Protein AF-A0A7G9T438-F1 (afdb_monomer_lite)

Structure (mmCIF, N/CA/C/O backbone):
data_AF-A0A7G9T438-F1
#
_entry.id   AF-A0A7G9T438-F1
#
loop_
_atom_site.group_PDB
_atom_site.id
_atom_site.type_symbol
_atom_site.label_atom_id
_atom_site.label_alt_id
_atom_site.label_comp_id
_atom_site.label_asym_id
_atom_site.label_entity_id
_atom_site.label_seq_id
_atom_site.pdbx_PDB_ins_code
_atom_site.Cartn_x
_atom_site.Cartn_y
_atom_site.Cartn_z
_atom_site.occupancy
_atom_site.B_iso_or_equiv
_atom_site.auth_seq_id
_atom_site.auth_comp_id
_atom_site.auth_asym_id
_atom_site.auth_atom_id
_atom_site.pdbx_PDB_model_num
ATOM 1 N N . MET A 1 1 ? 12.358 -7.621 16.527 1.00 40.28 1 MET A N 1
ATOM 2 C CA . MET A 1 1 ? 12.988 -6.877 15.418 1.00 40.28 1 MET A CA 1
ATOM 3 C C . MET A 1 1 ? 11.868 -6.357 14.544 1.00 40.28 1 MET A C 1
ATOM 5 O O . MET A 1 1 ? 11.102 -7.167 14.040 1.00 40.28 1 MET A O 1
ATOM 9 N N . THR A 1 2 ? 11.710 -5.042 14.438 1.00 50.12 2 THR A N 1
ATOM 10 C CA . THR A 1 2 ? 10.794 -4.434 13.468 1.00 50.12 2 THR A CA 1
ATOM 11 C C . THR A 1 2 ? 11.455 -4.596 12.104 1.00 50.12 2 THR A C 1
ATOM 13 O O . THR A 1 2 ? 12.542 -4.066 11.897 1.00 50.12 2 THR A O 1
ATOM 16 N N . LYS A 1 3 ? 10.887 -5.425 11.225 1.00 63.62 3 LYS A N 1
ATOM 17 C CA . LYS A 1 3 ? 11.360 -5.516 9.841 1.00 63.62 3 LYS A CA 1
ATOM 18 C C . LYS A 1 3 ? 10.947 -4.211 9.161 1.00 63.62 3 LYS A C 1
ATOM 20 O O . LYS A 1 3 ? 9.772 -3.858 9.234 1.00 63.62 3 LYS A O 1
ATOM 25 N N . GLU A 1 4 ? 11.903 -3.481 8.597 1.00 78.88 4 GLU A N 1
ATOM 26 C CA . GLU A 1 4 ? 11.588 -2.309 7.778 1.00 78.88 4 GLU A CA 1
ATOM 27 C C . GLU A 1 4 ? 10.756 -2.750 6.570 1.00 78.88 4 GLU A C 1
ATOM 29 O O . GLU A 1 4 ? 10.924 -3.867 6.066 1.00 78.88 4 GLU A O 1
ATOM 34 N N . LEU A 1 5 ? 9.813 -1.900 6.163 1.00 87.25 5 LEU A N 1
ATOM 35 C CA . LEU A 1 5 ? 8.986 -2.157 4.991 1.00 87.25 5 LEU A CA 1
ATOM 36 C C . LEU A 1 5 ? 9.872 -2.213 3.750 1.00 87.25 5 LEU A C 1
ATOM 38 O O . LEU A 1 5 ? 10.802 -1.420 3.606 1.00 87.25 5 LEU A O 1
ATOM 42 N N . GLU A 1 6 ? 9.565 -3.137 2.845 1.00 93.38 6 GLU A N 1
ATOM 43 C CA . GLU A 1 6 ? 10.168 -3.092 1.520 1.00 93.38 6 GLU A CA 1
ATOM 44 C C . GLU A 1 6 ? 9.689 -1.820 0.816 1.00 93.38 6 GLU A C 1
ATOM 46 O O . GLU A 1 6 ? 8.505 -1.483 0.872 1.00 93.38 6 GLU A O 1
ATOM 51 N N . GLN A 1 7 ? 10.615 -1.087 0.200 1.00 93.69 7 GLN A N 1
ATOM 52 C CA . GLN A 1 7 ? 10.320 0.194 -0.424 1.00 93.69 7 GLN A CA 1
ATOM 53 C C . GLN A 1 7 ? 11.107 0.382 -1.717 1.00 93.69 7 GLN A C 1
ATOM 55 O O . GLN A 1 7 ? 12.231 -0.102 -1.859 1.00 93.69 7 GLN A O 1
ATOM 60 N N . ILE A 1 8 ? 10.524 1.143 -2.636 1.00 92.44 8 ILE A N 1
ATOM 61 C CA . ILE A 1 8 ? 11.171 1.625 -3.854 1.00 92.44 8 ILE A CA 1
ATOM 62 C C . ILE A 1 8 ? 11.058 3.143 -3.843 1.00 92.44 8 ILE A C 1
ATOM 64 O O . ILE A 1 8 ? 9.968 3.674 -3.638 1.00 92.44 8 ILE A O 1
ATOM 68 N N . SER A 1 9 ? 12.173 3.828 -4.085 1.00 92.69 9 SER A N 1
ATOM 69 C CA . SER A 1 9 ? 12.210 5.285 -4.200 1.00 92.69 9 SER A CA 1
ATOM 70 C C . SER A 1 9 ? 12.792 5.694 -5.547 1.00 92.69 9 SER A C 1
ATOM 72 O O . SER A 1 9 ? 13.702 5.045 -6.070 1.00 92.69 9 SER A O 1
ATOM 74 N N . SER A 1 10 ? 12.276 6.777 -6.118 1.00 90.94 10 SER A N 1
ATOM 75 C CA . SER A 1 10 ? 12.811 7.365 -7.346 1.00 90.94 10 SER A CA 1
ATOM 76 C C . SER A 1 10 ? 12.471 8.851 -7.445 1.00 90.94 10 SER A C 1
ATOM 78 O O . SER A 1 10 ? 11.630 9.360 -6.706 1.00 90.94 10 SER A O 1
ATOM 80 N N . ASP A 1 11 ? 13.112 9.542 -8.386 1.00 87.81 11 ASP A N 1
ATOM 81 C CA . ASP A 1 11 ? 12.859 10.959 -8.648 1.00 87.81 11 ASP A CA 1
ATOM 82 C C . ASP A 1 11 ? 11.467 11.191 -9.251 1.00 87.81 11 ASP A C 1
ATOM 84 O O . ASP A 1 11 ? 10.877 12.258 -9.059 1.00 87.81 11 ASP A O 1
ATOM 88 N N . THR A 1 12 ? 10.924 10.195 -9.964 1.00 87.44 12 THR A N 1
ATOM 89 C CA . THR A 1 12 ? 9.584 10.259 -10.548 1.00 87.44 12 THR A CA 1
ATOM 90 C C . THR A 1 12 ? 8.735 9.046 -10.182 1.00 87.44 12 THR A C 1
ATOM 92 O O . THR A 1 12 ? 9.218 7.921 -10.055 1.00 87.44 12 THR A O 1
ATOM 95 N N . PHE A 1 13 ? 7.423 9.266 -10.076 1.00 83.50 13 PHE A N 1
ATOM 96 C CA . PHE A 1 13 ? 6.462 8.184 -9.865 1.00 83.50 13 PHE A CA 1
ATOM 97 C C . PHE A 1 13 ? 6.490 7.158 -11.007 1.00 83.50 13 PHE A C 1
ATOM 99 O O . PHE A 1 13 ? 6.428 5.959 -10.759 1.00 83.50 13 PHE A O 1
ATOM 106 N N . VAL A 1 14 ? 6.660 7.613 -12.253 1.00 87.38 14 VAL A N 1
ATOM 107 C CA . VAL A 1 14 ? 6.737 6.738 -13.434 1.00 87.38 14 VAL A CA 1
ATOM 108 C C . VAL A 1 14 ? 7.908 5.761 -13.327 1.00 87.38 14 VAL A C 1
ATOM 110 O O . VAL A 1 14 ? 7.741 4.575 -13.608 1.00 87.38 14 VAL A O 1
ATOM 113 N N . ASP A 1 15 ? 9.068 6.222 -12.864 1.00 92.19 15 ASP A N 1
ATOM 114 C CA . ASP A 1 15 ? 10.232 5.354 -12.682 1.00 92.19 15 ASP A CA 1
ATOM 115 C C . ASP A 1 15 ? 10.000 4.302 -11.594 1.00 92.19 15 ASP A C 1
ATOM 117 O O . ASP A 1 15 ? 10.448 3.164 -11.735 1.00 92.19 15 ASP A O 1
ATOM 121 N N . MET A 1 16 ? 9.252 4.632 -10.537 1.00 91.50 16 MET A N 1
ATOM 122 C CA . MET A 1 16 ? 8.856 3.645 -9.526 1.00 91.50 16 MET A CA 1
ATOM 123 C C . MET A 1 16 ? 7.886 2.600 -10.086 1.00 91.50 16 MET A C 1
ATOM 125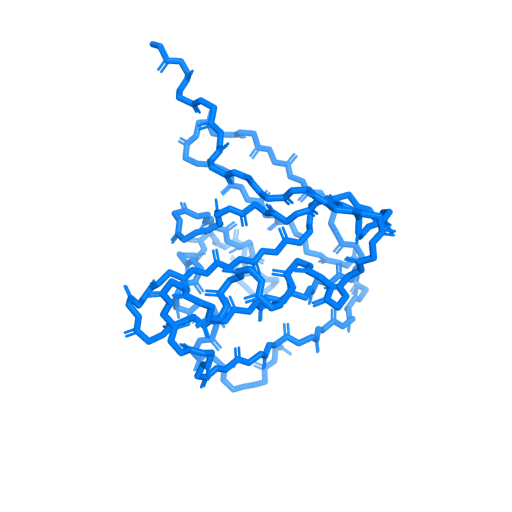 O O . MET A 1 16 ? 8.065 1.407 -9.842 1.00 91.50 16 MET A O 1
ATOM 129 N N . ILE A 1 17 ? 6.895 3.019 -10.879 1.00 90.62 17 ILE A N 1
ATOM 130 C CA . ILE A 1 17 ? 5.966 2.102 -11.559 1.00 90.62 17 ILE A CA 1
ATOM 131 C C . ILE A 1 17 ? 6.722 1.150 -12.491 1.00 90.62 17 ILE A C 1
ATOM 133 O O . ILE A 1 17 ? 6.476 -0.057 -12.471 1.00 90.62 17 ILE A O 1
ATOM 137 N N . ASN A 1 18 ? 7.683 1.665 -13.259 1.00 92.56 18 ASN A N 1
ATOM 138 C CA . ASN A 1 18 ? 8.523 0.848 -14.133 1.00 92.56 18 ASN A CA 1
ATOM 139 C C . ASN A 1 18 ? 9.352 -0.169 -13.333 1.00 92.56 18 ASN A C 1
ATOM 141 O O . ASN A 1 18 ? 9.448 -1.331 -13.724 1.00 92.56 18 ASN A O 1
ATOM 145 N N . GLN A 1 19 ? 9.914 0.237 -12.190 1.00 93.81 19 GLN A N 1
ATOM 146 C CA . GLN A 1 19 ? 10.641 -0.673 -11.302 1.00 93.81 19 GLN A CA 1
ATOM 147 C C . GLN A 1 19 ? 9.742 -1.784 -10.742 1.00 93.81 19 GLN A C 1
ATOM 149 O O . GLN A 1 19 ? 10.148 -2.945 -10.757 1.00 93.81 19 GLN A O 1
ATOM 154 N N . LEU A 1 20 ? 8.512 -1.469 -10.320 1.00 92.75 20 LEU A N 1
ATOM 155 C CA . LEU A 1 20 ? 7.546 -2.485 -9.886 1.00 92.75 20 LEU A CA 1
ATOM 156 C C . LEU A 1 20 ? 7.220 -3.483 -10.998 1.00 92.75 20 LEU A C 1
ATOM 158 O O . LEU A 1 20 ? 7.250 -4.694 -10.762 1.00 92.75 20 LEU A O 1
ATOM 162 N N . ALA A 1 21 ? 6.912 -2.967 -12.190 1.00 92.56 21 ALA A N 1
ATOM 163 C CA . ALA A 1 21 ? 6.506 -3.754 -13.349 1.00 92.56 21 ALA A CA 1
ATOM 164 C C . ALA A 1 21 ? 7.620 -4.684 -13.860 1.00 92.56 21 ALA A C 1
ATOM 166 O O . ALA A 1 21 ? 7.326 -5.752 -14.397 1.00 92.56 21 ALA A O 1
ATOM 167 N N . ASN A 1 22 ? 8.889 -4.312 -13.659 1.00 94.69 22 ASN A N 1
ATOM 168 C CA . ASN A 1 22 ? 10.042 -5.147 -14.009 1.00 94.69 22 ASN A CA 1
ATOM 169 C C . ASN A 1 22 ? 10.161 -6.410 -13.143 1.00 94.69 22 ASN A C 1
ATOM 171 O O . ASN A 1 22 ? 10.779 -7.382 -13.574 1.00 94.69 22 ASN A O 1
ATOM 175 N N . VAL A 1 23 ? 9.598 -6.403 -11.931 1.00 94.88 23 VAL A N 1
ATOM 176 C CA . VAL A 1 23 ? 9.608 -7.566 -11.031 1.00 94.88 23 VAL A CA 1
ATOM 177 C C . VAL A 1 23 ? 8.423 -8.485 -11.320 1.00 94.88 23 VAL A C 1
ATOM 179 O O . VAL A 1 23 ? 8.587 -9.699 -11.410 1.00 94.88 23 VAL A O 1
ATOM 182 N N . SER A 1 24 ? 7.226 -7.917 -11.470 1.00 94.75 24 SER A N 1
ATOM 183 C CA . SER A 1 24 ? 6.000 -8.659 -11.768 1.00 94.75 24 SER A CA 1
ATOM 184 C C . SER A 1 24 ? 4.984 -7.743 -12.461 1.00 94.75 24 SER A C 1
ATOM 186 O O . SER A 1 24 ? 4.922 -6.557 -12.122 1.00 94.75 24 SER A O 1
ATOM 188 N N . PRO A 1 25 ? 4.167 -8.248 -13.409 1.00 96.19 25 PRO A N 1
ATOM 189 C CA . PRO A 1 25 ? 3.169 -7.435 -14.096 1.00 96.19 25 PRO A CA 1
ATOM 190 C C . PRO A 1 25 ? 2.215 -6.728 -13.132 1.00 96.19 25 PRO A C 1
ATOM 192 O O . PRO A 1 25 ? 1.753 -7.315 -12.152 1.00 96.19 25 PRO A O 1
ATOM 195 N N . LEU A 1 26 ? 1.865 -5.482 -13.447 1.00 96.06 26 LEU A N 1
ATOM 196 C CA . LEU A 1 26 ? 0.810 -4.756 -12.743 1.00 96.06 26 LEU A CA 1
ATOM 197 C C . LEU A 1 26 ? -0.544 -5.253 -13.259 1.00 96.06 26 LEU A C 1
ATOM 199 O O . LEU A 1 26 ? -0.776 -5.278 -14.466 1.00 96.06 26 LEU A O 1
ATOM 203 N N . VAL A 1 27 ? -1.427 -5.675 -12.356 1.00 96.19 27 VAL A N 1
ATOM 204 C CA . VAL A 1 27 ? -2.720 -6.303 -12.703 1.00 96.19 27 VAL A CA 1
ATOM 205 C C . VAL A 1 27 ? -3.921 -5.566 -12.125 1.00 96.19 27 VAL A C 1
ATOM 207 O O . VAL A 1 27 ? -5.060 -5.967 -12.352 1.00 96.19 27 VAL A O 1
ATOM 210 N N . GLY A 1 28 ? -3.690 -4.494 -11.374 1.00 94.12 28 GLY A N 1
ATOM 211 C CA . GLY A 1 28 ? -4.756 -3.645 -10.875 1.00 94.12 28 GLY A CA 1
ATOM 212 C C . GLY A 1 28 ? -4.223 -2.395 -10.200 1.00 94.12 28 GLY A C 1
ATOM 213 O O . GLY A 1 28 ? -3.099 -2.364 -9.707 1.00 94.12 28 GLY A O 1
ATOM 214 N N . GLU A 1 29 ? -5.070 -1.384 -10.151 1.00 94.12 29 GLU A N 1
ATOM 215 C CA . GLU A 1 29 ? -4.840 -0.143 -9.428 1.00 94.12 29 GLU A CA 1
ATOM 216 C C . GLU A 1 29 ? -6.164 0.273 -8.793 1.00 94.12 29 GLU A C 1
ATOM 218 O O . GLU A 1 29 ? -7.233 0.093 -9.385 1.00 94.12 29 GLU A O 1
ATOM 223 N N . LYS A 1 30 ? -6.100 0.798 -7.573 1.00 92.62 30 LYS A N 1
ATOM 224 C CA . LYS A 1 30 ? -7.250 1.350 -6.869 1.00 92.62 30 LYS A CA 1
ATOM 225 C C . LYS A 1 30 ? -6.848 2.680 -6.244 1.00 92.62 30 LYS A C 1
ATOM 227 O O . LYS A 1 30 ? -6.158 2.704 -5.230 1.00 92.62 30 LYS A O 1
ATOM 232 N N . THR A 1 31 ? -7.308 3.762 -6.864 1.00 90.25 31 THR A N 1
ATOM 233 C CA . THR A 1 31 ? -7.147 5.139 -6.385 1.00 90.25 31 THR A CA 1
ATOM 234 C C . THR A 1 31 ? -8.460 5.623 -5.815 1.00 90.25 31 THR A C 1
ATOM 236 O O . THR A 1 31 ? -9.468 5.679 -6.525 1.00 90.25 31 THR A O 1
ATOM 239 N N . ILE A 1 32 ? -8.466 5.971 -4.532 1.00 87.50 32 ILE A N 1
ATOM 240 C CA . ILE A 1 32 ? -9.675 6.449 -3.870 1.00 87.50 32 ILE A CA 1
ATOM 241 C C . ILE A 1 32 ? -9.381 7.701 -3.066 1.00 87.50 32 ILE A C 1
ATOM 243 O O . ILE A 1 32 ? -8.395 7.797 -2.335 1.00 87.50 32 ILE A O 1
ATOM 247 N N . HIS A 1 33 ? -10.323 8.629 -3.158 1.00 86.38 33 HIS A N 1
ATOM 248 C CA . HIS A 1 33 ? -10.446 9.758 -2.262 1.00 86.38 33 HIS A CA 1
ATOM 249 C C . HIS A 1 33 ? -11.725 9.585 -1.441 1.00 86.38 33 HIS A C 1
ATOM 251 O O . HIS A 1 33 ? -12.801 9.385 -2.007 1.00 86.38 33 HIS A O 1
ATOM 257 N N . GLN A 1 34 ? -11.607 9.642 -0.117 1.00 82.81 34 GLN A N 1
ATOM 258 C CA . GLN A 1 34 ? -12.754 9.626 0.787 1.00 82.81 34 GLN A CA 1
ATOM 259 C C . GLN A 1 34 ? -12.522 10.608 1.936 1.00 82.81 34 GLN A C 1
ATOM 261 O O . GLN A 1 34 ? -11.383 10.818 2.334 1.00 82.81 34 GLN A O 1
ATOM 266 N N . ASP A 1 35 ? -13.589 11.166 2.503 1.00 82.56 35 ASP A N 1
ATOM 267 C CA . ASP A 1 35 ? -13.551 12.036 3.687 1.00 82.56 35 ASP A CA 1
ATOM 268 C C . ASP A 1 35 ? -14.109 11.243 4.887 1.00 82.56 35 ASP A C 1
ATOM 270 O O . ASP A 1 35 ? -15.202 10.678 4.761 1.00 82.56 35 ASP A O 1
ATOM 274 N N . PRO A 1 36 ? -13.388 11.090 6.021 1.00 81.56 36 PRO A N 1
ATOM 275 C CA . PRO A 1 36 ? -12.132 11.744 6.433 1.00 81.56 36 PRO A CA 1
ATOM 276 C C . PRO A 1 36 ? -10.830 11.029 6.027 1.00 81.56 36 PRO A C 1
ATOM 278 O O . PRO A 1 36 ? -9.792 11.251 6.642 1.00 81.56 36 PRO A O 1
ATOM 281 N N . GLY A 1 37 ? -10.858 10.156 5.020 1.00 90.12 37 GLY A N 1
ATOM 282 C CA . GLY A 1 37 ? -9.689 9.398 4.559 1.00 90.12 37 GLY A CA 1
ATOM 283 C C . GLY A 1 37 ? -9.631 7.973 5.102 1.00 90.12 37 GLY A C 1
ATOM 284 O O . GLY A 1 37 ? -10.601 7.439 5.653 1.00 90.12 37 GLY A O 1
ATOM 285 N N . PHE A 1 38 ? -8.494 7.319 4.906 1.00 91.50 38 PHE A N 1
ATOM 286 C CA . PHE A 1 38 ? -8.214 5.938 5.283 1.00 91.50 38 PHE A CA 1
ATOM 287 C C . PHE A 1 38 ? -7.344 5.883 6.529 1.00 91.50 38 PHE A C 1
ATOM 289 O O . PHE A 1 38 ? -6.271 6.471 6.545 1.00 91.50 38 PHE A O 1
ATOM 296 N N . ALA A 1 39 ? -7.766 5.086 7.507 1.00 94.38 39 ALA A N 1
ATOM 297 C CA . ALA A 1 39 ? -6.869 4.618 8.550 1.00 94.38 39 ALA A CA 1
ATOM 298 C C . ALA A 1 39 ? -6.295 3.275 8.087 1.00 94.38 39 ALA A C 1
ATOM 300 O O . ALA A 1 39 ? -7.053 2.324 7.856 1.00 94.38 39 ALA A O 1
ATOM 301 N N . VAL A 1 40 ? -4.978 3.204 7.914 1.00 95.00 40 VAL A N 1
ATOM 302 C CA . VAL A 1 40 ? -4.270 1.993 7.477 1.00 95.00 40 VAL A CA 1
ATOM 303 C C . VAL A 1 40 ? -3.230 1.605 8.511 1.00 95.00 40 VAL A C 1
ATOM 305 O O . VAL A 1 40 ? -2.594 2.468 9.111 1.00 95.00 40 VAL A O 1
ATOM 308 N N . ARG A 1 41 ? -3.063 0.308 8.749 1.00 96.00 41 ARG A N 1
ATOM 309 C CA . ARG A 1 41 ? -2.249 -0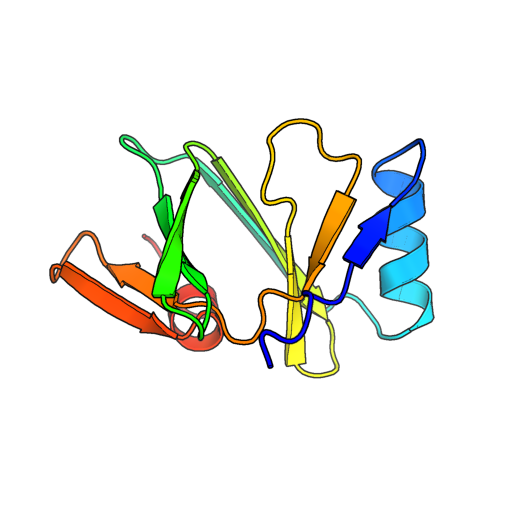.212 9.844 1.00 96.00 41 ARG A CA 1
ATOM 310 C C . ARG A 1 41 ? -1.268 -1.264 9.360 1.00 96.00 41 ARG A C 1
ATOM 312 O O . ARG A 1 41 ? -1.646 -2.220 8.692 1.00 96.00 41 ARG A O 1
ATOM 319 N N . GLU A 1 42 ? -0.017 -1.095 9.759 1.00 95.00 42 GLU A N 1
ATOM 320 C CA . GLU A 1 42 ? 1.047 -2.080 9.605 1.00 95.00 42 GLU A CA 1
ATOM 321 C C . GLU A 1 42 ? 0.868 -3.278 10.552 1.00 95.00 42 GLU A C 1
ATOM 323 O O . GLU A 1 42 ? 0.320 -3.127 11.647 1.00 95.00 42 GLU A O 1
ATOM 328 N N . PRO A 1 43 ? 1.467 -4.442 10.239 1.00 93.12 43 PRO A N 1
ATOM 329 C CA . PRO A 1 43 ? 1.500 -5.594 11.148 1.00 93.12 43 PRO A CA 1
ATOM 330 C C . PRO A 1 43 ? 2.086 -5.306 12.540 1.00 93.12 43 PRO A C 1
ATOM 332 O O . PRO A 1 43 ? 1.765 -5.993 13.506 1.00 93.12 43 PRO A O 1
ATOM 335 N N . ASN A 1 44 ? 2.960 -4.302 12.657 1.00 91.38 44 ASN A N 1
ATOM 336 C CA . ASN A 1 44 ? 3.561 -3.883 13.928 1.00 91.38 44 ASN A CA 1
ATOM 337 C C . ASN A 1 44 ? 2.659 -2.937 14.752 1.00 91.38 44 ASN A C 1
ATOM 339 O O . ASN A 1 44 ? 3.051 -2.528 15.844 1.00 91.38 44 ASN A O 1
ATOM 343 N N . GLY A 1 45 ? 1.475 -2.582 14.242 1.00 92.00 45 GLY A N 1
ATOM 344 C CA . GLY A 1 45 ? 0.513 -1.689 14.884 1.00 92.00 45 GLY A CA 1
ATOM 345 C C . GLY A 1 45 ? 0.657 -0.206 14.527 1.00 92.00 45 GLY A C 1
ATOM 346 O O . GLY A 1 45 ? -0.221 0.579 14.892 1.00 92.00 45 GLY A O 1
ATOM 347 N N . LYS A 1 46 ? 1.707 0.204 13.800 1.00 93.19 46 LYS A N 1
ATOM 348 C CA . LYS A 1 46 ? 1.843 1.581 13.307 1.00 93.19 46 LYS A CA 1
ATOM 349 C C . LYS A 1 46 ? 0.687 1.903 12.363 1.00 93.19 46 LYS A C 1
ATOM 351 O O . LYS A 1 46 ? 0.373 1.118 11.475 1.00 93.19 46 LYS A O 1
ATOM 356 N N . THR A 1 47 ? 0.044 3.045 12.584 1.00 94.00 47 THR A N 1
ATOM 357 C CA . THR A 1 47 ? -1.133 3.481 11.822 1.00 94.00 47 THR A CA 1
ATOM 358 C C . THR A 1 47 ? -0.813 4.757 11.050 1.00 94.00 47 THR A C 1
ATOM 360 O O . THR A 1 47 ? -0.070 5.608 11.543 1.00 94.00 47 THR A O 1
ATOM 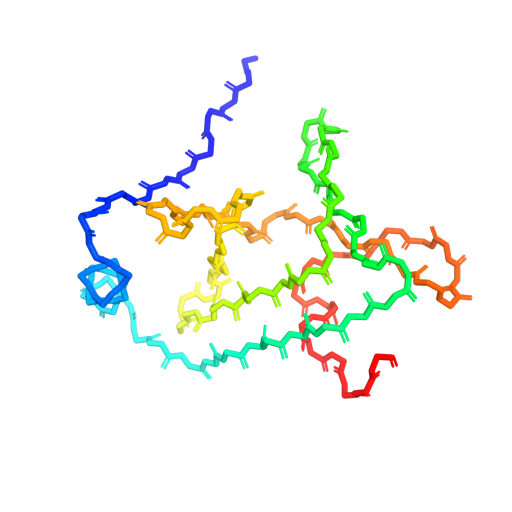363 N N . TYR A 1 48 ? -1.379 4.880 9.855 1.00 92.56 48 TYR A N 1
ATOM 364 C CA . TYR A 1 48 ? -1.301 6.047 8.985 1.00 92.56 48 TYR A CA 1
ATOM 365 C C . TYR A 1 48 ? -2.715 6.513 8.658 1.00 92.56 48 TYR A C 1
ATOM 367 O O . TYR A 1 48 ? -3.599 5.691 8.421 1.00 92.56 48 TYR A O 1
ATOM 375 N N . GLU A 1 49 ? -2.901 7.828 8.613 1.00 92.44 49 GLU A N 1
ATOM 376 C CA . GLU A 1 49 ? -4.135 8.457 8.150 1.00 92.44 49 GLU A CA 1
ATOM 377 C C . GLU A 1 49 ? -3.875 9.067 6.772 1.00 92.44 49 GLU A C 1
ATOM 379 O O . GLU A 1 49 ? -3.047 9.969 6.627 1.00 92.44 49 GLU A O 1
ATOM 384 N N . LEU A 1 50 ? -4.553 8.543 5.755 1.00 90.56 50 LEU A N 1
ATOM 385 C CA . LEU A 1 50 ? -4.322 8.867 4.353 1.00 90.56 50 LEU A CA 1
ATOM 386 C C . LEU A 1 50 ? -5.599 9.474 3.757 1.00 90.56 50 LEU A C 1
ATOM 388 O O . LEU A 1 50 ? -6.568 8.748 3.547 1.00 90.56 50 LEU A O 1
ATOM 392 N N . PRO A 1 51 ? -5.647 10.783 3.463 1.00 87.25 51 PRO A N 1
ATOM 393 C CA . PRO A 1 51 ? -6.838 11.392 2.859 1.00 87.25 51 PRO A CA 1
ATOM 394 C C . PRO A 1 51 ? -7.126 10.837 1.453 1.00 87.25 51 PRO A C 1
ATOM 396 O O . PRO A 1 51 ? -8.278 10.708 1.047 1.00 87.25 51 PRO A O 1
ATOM 399 N N . TYR A 1 52 ? -6.074 10.437 0.741 1.00 87.38 52 TYR A N 1
ATOM 400 C CA . TYR A 1 52 ? -6.115 9.820 -0.582 1.00 87.38 52 TYR A CA 1
ATOM 401 C C . TYR A 1 52 ? -5.250 8.571 -0.531 1.00 87.38 52 TYR A C 1
ATOM 403 O O . TYR A 1 52 ? -4.174 8.617 0.072 1.00 87.38 52 TYR A O 1
ATOM 411 N N . TRP A 1 53 ? -5.684 7.480 -1.158 1.00 90.69 53 TRP A N 1
ATOM 412 C CA . TRP A 1 53 ? -4.880 6.266 -1.179 1.00 90.69 53 TRP A CA 1
ATOM 413 C C . TRP A 1 53 ? -4.870 5.594 -2.547 1.00 90.69 53 TRP A C 1
ATOM 415 O O . TRP A 1 53 ? -5.924 5.298 -3.115 1.00 90.69 53 TRP A O 1
ATOM 425 N N . ASP A 1 54 ? -3.653 5.380 -3.049 1.0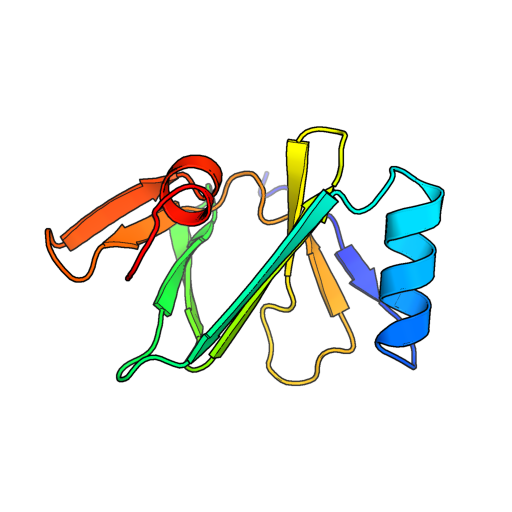0 91.25 54 ASP A N 1
ATOM 426 C CA . ASP A 1 54 ? -3.346 4.771 -4.338 1.00 91.25 54 ASP A CA 1
ATOM 427 C C . ASP A 1 54 ? -2.690 3.416 -4.094 1.00 91.25 54 ASP A C 1
ATOM 429 O O . ASP A 1 54 ? -1.540 3.348 -3.668 1.00 91.25 54 ASP A O 1
ATOM 433 N N . VAL A 1 55 ? -3.408 2.331 -4.366 1.00 94.62 55 VAL A N 1
ATOM 434 C CA . VAL A 1 55 ? -2.885 0.976 -4.179 1.00 94.62 55 VAL A CA 1
ATOM 435 C C . VAL A 1 55 ? -2.711 0.303 -5.530 1.00 94.62 55 VAL A C 1
ATOM 437 O O . VAL A 1 55 ? -3.666 0.144 -6.289 1.00 94.62 55 VAL A O 1
ATOM 440 N N . ILE A 1 56 ? -1.492 -0.142 -5.812 1.00 95.56 56 ILE A N 1
ATOM 441 C CA . ILE A 1 56 ? -1.115 -0.865 -7.026 1.00 95.56 56 ILE A CA 1
ATOM 442 C C . ILE A 1 56 ? -1.004 -2.345 -6.684 1.00 95.56 56 ILE A C 1
ATOM 444 O O . ILE A 1 56 ? -0.319 -2.717 -5.734 1.00 95.56 56 ILE A O 1
ATOM 448 N N . ARG A 1 57 ? -1.649 -3.205 -7.469 1.00 97.25 57 ARG A N 1
ATOM 449 C CA . ARG A 1 57 ? -1.593 -4.661 -7.327 1.00 97.25 57 ARG A CA 1
ATOM 450 C C . ARG A 1 57 ? -0.725 -5.270 -8.422 1.00 97.25 57 ARG A C 1
ATOM 452 O O . ARG A 1 57 ? -0.950 -5.023 -9.610 1.00 97.25 57 ARG A O 1
ATOM 459 N N . ARG A 1 58 ? 0.204 -6.140 -8.029 1.00 97.06 58 ARG A N 1
ATOM 460 C CA . ARG A 1 58 ? 1.001 -6.972 -8.941 1.00 97.06 58 ARG A CA 1
ATOM 461 C C . ARG A 1 58 ? 0.432 -8.387 -9.080 1.00 97.06 58 ARG A C 1
ATOM 463 O O . ARG A 1 58 ? -0.355 -8.852 -8.253 1.00 97.06 58 ARG A O 1
ATOM 470 N N . ALA A 1 59 ? 0.822 -9.074 -10.154 1.00 96.44 59 ALA A N 1
ATOM 471 C CA . ALA A 1 59 ? 0.395 -10.442 -10.459 1.00 96.44 59 ALA A CA 1
ATOM 472 C C . ALA A 1 59 ? 0.893 -11.477 -9.436 1.00 96.44 59 ALA A C 1
ATOM 474 O O . ALA A 1 59 ? 0.314 -12.553 -9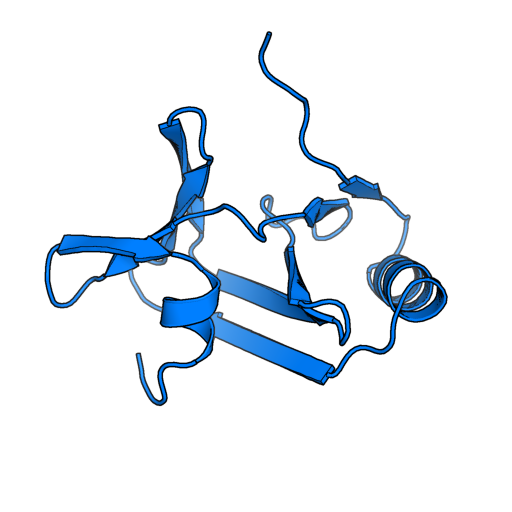.330 1.00 96.44 59 ALA A O 1
ATOM 475 N N . ASP A 1 60 ? 1.939 -11.145 -8.677 1.00 96.50 60 ASP A N 1
ATOM 476 C CA . ASP A 1 60 ? 2.506 -11.961 -7.595 1.00 96.50 60 ASP A CA 1
ATOM 477 C C . ASP A 1 60 ? 1.763 -11.799 -6.253 1.00 96.50 60 ASP A C 1
ATOM 479 O O . ASP A 1 60 ? 2.271 -12.203 -5.213 1.00 96.50 60 ASP A O 1
ATOM 483 N N . GLU A 1 61 ? 0.573 -11.192 -6.282 1.00 95.12 61 GLU A N 1
ATOM 484 C CA . GLU A 1 61 ? -0.277 -10.918 -5.117 1.00 95.12 61 GLU A CA 1
ATOM 485 C C . GLU A 1 61 ? 0.300 -9.919 -4.105 1.00 95.12 61 GLU A C 1
ATOM 487 O O . GLU A 1 61 ? -0.232 -9.794 -3.001 1.00 95.12 61 GLU A O 1
ATOM 492 N N . THR A 1 62 ? 1.320 -9.147 -4.491 1.00 97.12 62 THR A N 1
ATOM 493 C CA . THR A 1 62 ? 1.793 -8.014 -3.687 1.00 97.12 62 THR A CA 1
ATOM 494 C C . THR A 1 62 ? 1.061 -6.713 -4.015 1.00 97.12 62 THR A C 1
ATOM 496 O O . THR A 1 62 ? 0.561 -6.503 -5.129 1.00 97.12 62 THR A O 1
ATOM 499 N N . TYR A 1 63 ? 1.003 -5.827 -3.024 1.00 97.12 63 TYR A N 1
ATOM 500 C CA . TYR A 1 63 ? 0.319 -4.541 -3.076 1.00 97.12 63 TYR A CA 1
ATOM 501 C C . TYR A 1 63 ? 1.275 -3.432 -2.667 1.00 97.12 63 TYR A C 1
ATOM 503 O O . TYR A 1 63 ? 1.964 -3.549 -1.658 1.00 97.12 63 TYR A O 1
ATOM 511 N N . TRP A 1 64 ? 1.285 -2.349 -3.433 1.00 96.12 64 TRP A N 1
ATOM 512 C CA . TRP A 1 64 ? 2.250 -1.271 -3.282 1.00 96.12 64 TRP A CA 1
ATOM 513 C C . TRP A 1 64 ? 1.560 0.078 -3.249 1.00 96.12 64 TRP A C 1
ATOM 515 O O . TRP A 1 64 ? 0.629 0.316 -4.016 1.00 96.12 64 TRP A O 1
ATOM 525 N N . SER A 1 65 ? 2.013 0.958 -2.363 1.00 94.44 65 SER A N 1
ATOM 526 C CA . SER A 1 65 ? 1.409 2.278 -2.201 1.00 94.44 65 SER A CA 1
ATOM 527 C C . SER A 1 65 ? 2.399 3.295 -1.648 1.00 94.44 65 SER A C 1
ATOM 529 O O . SER A 1 65 ? 3.198 2.943 -0.779 1.00 94.44 65 SER A O 1
ATOM 531 N N . PRO A 1 66 ? 2.305 4.575 -2.046 1.00 92.00 66 PRO A N 1
ATOM 532 C CA . PRO A 1 66 ? 2.867 5.652 -1.244 1.00 92.00 66 PRO A CA 1
ATOM 533 C C . PRO A 1 66 ? 2.129 5.734 0.101 1.00 92.00 66 PRO A C 1
ATOM 535 O O . PRO A 1 66 ? 0.914 5.531 0.162 1.00 92.00 66 PRO A O 1
ATOM 538 N N . LEU A 1 67 ? 2.861 6.002 1.180 1.00 90.06 67 LEU A N 1
ATOM 539 C CA . LEU A 1 67 ? 2.297 6.221 2.524 1.00 90.06 67 LEU A CA 1
ATOM 540 C C . LEU A 1 67 ? 2.444 7.677 2.979 1.00 90.06 67 LEU A C 1
ATOM 542 O O . LEU A 1 67 ? 1.828 8.103 3.953 1.00 90.06 67 LEU A O 1
ATOM 546 N N . ASP A 1 68 ? 3.243 8.449 2.258 1.00 76.31 68 ASP A N 1
ATOM 547 C CA . ASP A 1 68 ? 3.450 9.872 2.408 1.00 76.31 68 ASP A CA 1
ATOM 548 C C . ASP A 1 68 ? 3.090 10.563 1.086 1.00 76.31 68 ASP A C 1
ATOM 550 O O . ASP A 1 68 ? 3.376 10.090 -0.012 1.00 76.31 68 ASP A O 1
ATOM 554 N N . GLY A 1 69 ? 2.386 11.692 1.168 1.00 68.50 69 GLY A N 1
ATOM 555 C CA . GLY A 1 69 ? 1.809 12.359 -0.006 1.00 68.50 69 GLY A CA 1
ATOM 556 C C . GLY A 1 69 ? 2.817 12.871 -1.048 1.00 68.50 69 GLY A C 1
ATOM 557 O O . GLY A 1 69 ? 2.393 13.447 -2.046 1.00 68.50 69 GLY A O 1
ATOM 558 N N . ASP A 1 70 ? 4.126 12.691 -0.837 1.00 69.75 70 ASP A N 1
ATOM 559 C CA . ASP A 1 70 ? 5.181 13.140 -1.749 1.00 69.75 70 ASP A CA 1
ATOM 560 C C . ASP A 1 70 ? 5.323 12.246 -2.998 1.00 69.75 70 ASP A C 1
ATOM 562 O O . ASP A 1 70 ? 5.853 12.708 -4.011 1.00 69.75 70 ASP A O 1
ATOM 566 N N . ARG A 1 71 ? 4.786 11.012 -2.954 1.00 78.56 71 ARG A N 1
ATOM 567 C CA . ARG A 1 71 ? 4.797 10.025 -4.052 1.00 78.56 71 ARG A CA 1
ATOM 568 C C . ARG A 1 71 ? 6.188 9.781 -4.664 1.00 78.56 71 ARG A C 1
ATOM 570 O O . ARG A 1 71 ? 6.277 9.452 -5.846 1.00 78.56 71 ARG A O 1
ATOM 577 N N . LYS A 1 72 ? 7.264 9.927 -3.890 1.00 86.50 72 LYS A N 1
ATOM 578 C CA . LYS A 1 72 ? 8.651 9.584 -4.261 1.00 86.50 72 LYS A CA 1
ATOM 579 C C . LYS A 1 72 ? 9.113 8.265 -3.668 1.00 86.50 72 LYS A C 1
ATOM 581 O O . LYS A 1 72 ? 10.181 7.779 -4.037 1.00 86.50 72 LYS A O 1
ATOM 586 N N . THR A 1 73 ? 8.319 7.700 -2.763 1.00 91.44 73 THR A N 1
ATOM 587 C CA . THR A 1 73 ? 8.516 6.357 -2.232 1.00 91.44 73 THR A CA 1
ATOM 588 C C . THR A 1 73 ? 7.206 5.585 -2.283 1.00 91.44 73 THR A C 1
ATOM 590 O O . THR A 1 73 ? 6.136 6.116 -1.989 1.00 91.44 73 THR A O 1
ATOM 593 N N . ILE A 1 74 ? 7.294 4.319 -2.669 1.00 93.44 74 ILE A N 1
ATOM 594 C CA . ILE A 1 74 ? 6.210 3.345 -2.577 1.00 93.44 74 ILE A CA 1
ATOM 595 C C . ILE A 1 74 ? 6.666 2.186 -1.697 1.00 93.44 74 ILE A C 1
ATOM 597 O O . ILE A 1 74 ? 7.825 1.776 -1.740 1.00 93.44 74 ILE A O 1
ATOM 601 N N . TYR A 1 75 ? 5.742 1.663 -0.905 1.00 94.81 75 TYR A N 1
ATOM 602 C CA . TYR A 1 75 ? 5.996 0.643 0.101 1.00 94.81 75 TYR A CA 1
ATOM 603 C C . TYR A 1 75 ? 5.202 -0.613 -0.216 1.00 94.81 75 TYR A C 1
ATOM 605 O O . TYR A 1 75 ? 4.067 -0.510 -0.689 1.00 94.81 75 TYR A O 1
ATOM 613 N N . ASP A 1 76 ? 5.765 -1.778 0.094 1.00 96.00 76 ASP A N 1
ATOM 614 C CA . ASP A 1 76 ? 4.998 -3.016 0.143 1.00 96.00 76 ASP A CA 1
ATOM 615 C C . ASP A 1 76 ? 4.014 -2.945 1.318 1.00 96.00 76 ASP A C 1
ATOM 617 O O . ASP A 1 76 ? 4.386 -2.958 2.496 1.00 96.00 76 ASP A O 1
ATOM 621 N N . VAL A 1 77 ? 2.735 -2.861 0.971 1.00 96.56 77 VAL A N 1
ATOM 622 C CA . VAL A 1 77 ? 1.607 -2.768 1.896 1.00 96.56 77 VAL A CA 1
ATOM 623 C C . VAL A 1 77 ? 0.786 -4.058 1.936 1.00 96.56 77 VAL A C 1
ATOM 625 O O . VAL A 1 77 ? -0.295 -4.085 2.517 1.00 96.56 77 VAL A O 1
ATOM 628 N N . SER A 1 78 ? 1.281 -5.163 1.372 1.00 97.25 78 SER A N 1
ATOM 629 C CA . SER A 1 78 ? 0.538 -6.429 1.217 1.00 97.25 78 SER A CA 1
ATOM 630 C C . SER A 1 78 ? -0.028 -6.992 2.522 1.00 97.25 78 SER A C 1
ATOM 632 O O . SER A 1 78 ? -1.060 -7.664 2.524 1.00 97.25 78 SER A O 1
ATOM 634 N N . HIS A 1 79 ? 0.636 -6.706 3.642 1.00 96.75 79 HIS A N 1
ATOM 635 C CA . HIS A 1 79 ? 0.245 -7.165 4.975 1.00 96.75 79 HIS A CA 1
ATOM 636 C C . HIS A 1 79 ? -0.458 -6.096 5.815 1.00 96.75 79 HIS A C 1
ATOM 638 O O . HIS A 1 79 ? -0.659 -6.295 7.012 1.00 96.75 79 HIS A O 1
ATOM 644 N N . PHE A 1 80 ? -0.811 -4.963 5.216 1.00 96.94 80 PHE A N 1
ATOM 645 C CA . PHE A 1 80 ? -1.511 -3.905 5.922 1.00 96.94 80 PHE A CA 1
ATOM 646 C C . PHE A 1 80 ? -2.974 -4.278 6.115 1.00 96.94 80 PHE A C 1
ATOM 648 O O . PHE A 1 80 ? -3.559 -5.087 5.385 1.00 96.94 80 PHE A O 1
ATOM 655 N N . GLU A 1 81 ? -3.579 -3.628 7.094 1.00 97.25 81 GLU A N 1
ATOM 656 C CA . GLU A 1 81 ? -5.014 -3.630 7.297 1.00 97.25 81 GLU A CA 1
ATOM 657 C C . GLU A 1 81 ? -5.578 -2.231 7.079 1.00 97.25 81 GLU A C 1
ATOM 659 O O . GLU A 1 81 ? -4.915 -1.223 7.312 1.00 97.25 81 GLU A O 1
ATOM 664 N N . VAL A 1 82 ? -6.831 -2.174 6.653 1.00 95.19 82 VAL A N 1
ATOM 665 C CA . VAL A 1 82 ? -7.573 -0.950 6.371 1.00 95.19 82 VAL A CA 1
ATOM 666 C C . VAL A 1 82 ? -8.778 -0.933 7.283 1.00 95.19 82 VAL A C 1
ATOM 668 O O . VAL A 1 82 ? -9.523 -1.916 7.342 1.00 95.19 82 VAL A O 1
ATOM 671 N N . GLN A 1 83 ? -8.996 0.164 7.996 1.00 94.75 83 GLN A N 1
ATOM 672 C CA . GLN A 1 83 ? -10.176 0.264 8.836 1.00 94.75 83 GLN A CA 1
ATOM 673 C C . GLN A 1 83 ? -11.429 0.451 7.974 1.00 94.75 83 GLN A C 1
ATOM 675 O O . GLN A 1 83 ? -11.582 1.441 7.254 1.00 94.75 83 GLN A O 1
ATOM 680 N N . SER A 1 84 ? -12.357 -0.494 8.083 1.00 90.31 84 SER A N 1
ATOM 681 C CA . SER A 1 84 ? -13.704 -0.398 7.534 1.00 90.31 84 SER A CA 1
ATOM 682 C C . SER A 1 84 ? -14.439 0.766 8.186 1.00 90.31 84 SER A C 1
ATOM 684 O O . SER A 1 84 ? -14.692 0.753 9.388 1.00 90.31 84 SER A O 1
ATOM 686 N N . LYS A 1 85 ? -14.862 1.757 7.399 1.00 84.50 85 LYS A N 1
ATOM 687 C CA . LYS A 1 85 ? -15.705 2.847 7.918 1.00 84.50 85 LYS A CA 1
ATOM 688 C C . LYS A 1 85 ? -17.130 2.385 8.243 1.00 84.50 85 LYS A C 1
ATOM 690 O O . LYS A 1 85 ? -17.795 3.011 9.059 1.00 84.50 85 LYS A O 1
ATOM 695 N N . LYS A 1 86 ? -17.593 1.283 7.637 1.00 84.94 86 LYS A N 1
ATOM 696 C CA . LYS A 1 86 ? -18.941 0.729 7.860 1.00 84.94 86 LYS A CA 1
ATOM 697 C C . LYS A 1 86 ? -19.049 -0.026 9.182 1.00 84.94 86 LYS A C 1
ATOM 699 O O . LYS A 1 86 ? -20.070 0.074 9.850 1.00 84.94 86 LYS A O 1
ATOM 704 N N . THR A 1 87 ? -18.021 -0.797 9.536 1.00 88.81 87 THR A N 1
ATOM 705 C CA . THR A 1 87 ? -18.061 -1.696 10.703 1.00 88.81 87 THR A CA 1
ATOM 706 C C . THR A 1 87 ? -17.078 -1.312 11.806 1.00 88.81 87 THR A C 1
ATOM 708 O O . THR A 1 87 ? -17.241 -1.748 12.938 1.00 88.81 87 THR A O 1
ATOM 711 N N . GLY A 1 88 ? -16.070 -0.486 11.507 1.00 90.69 88 GLY A N 1
ATOM 712 C CA . GLY A 1 88 ? -14.973 -0.154 12.421 1.00 90.69 88 GLY A CA 1
ATOM 713 C C . GLY A 1 88 ? -13.867 -1.214 12.482 1.00 90.69 88 GLY A C 1
ATOM 714 O O . GLY A 1 88 ? -12.816 -0.955 13.074 1.00 90.69 88 GLY A O 1
ATOM 715 N N . ASP A 1 89 ? -14.078 -2.375 11.855 1.00 93.56 89 ASP A N 1
ATOM 716 C CA . ASP A 1 89 ? -13.130 -3.489 11.853 1.00 93.56 89 ASP A CA 1
ATOM 717 C C . ASP A 1 89 ? -11.915 -3.215 10.970 1.00 93.56 89 ASP A C 1
ATOM 719 O O . ASP A 1 89 ? -11.995 -2.522 9.955 1.00 93.56 89 ASP A O 1
ATOM 723 N N . TRP A 1 90 ? -10.796 -3.842 11.315 1.00 95.81 90 TRP A N 1
ATOM 724 C CA . TRP A 1 90 ? -9.599 -3.857 10.485 1.00 95.81 90 TRP A CA 1
ATOM 725 C C . TRP A 1 90 ? -9.689 -4.992 9.469 1.00 95.81 90 TRP A C 1
ATOM 727 O O . TRP A 1 90 ? -9.825 -6.163 9.827 1.00 95.81 90 TRP A O 1
ATOM 737 N N . LEU A 1 91 ? -9.651 -4.636 8.189 1.00 95.56 91 LEU A N 1
ATOM 738 C CA . LEU A 1 91 ? -9.735 -5.575 7.080 1.00 95.56 91 LEU A CA 1
ATOM 739 C C . LEU A 1 91 ? -8.356 -5.747 6.441 1.00 95.56 91 LEU A C 1
ATOM 741 O O . LEU A 1 91 ? -7.742 -4.743 6.094 1.00 95.56 91 LEU A O 1
ATOM 745 N N . PRO A 1 92 ? -7.889 -6.983 6.194 1.00 96.81 92 PRO A N 1
ATOM 746 C CA . PRO A 1 92 ? -6.688 -7.214 5.399 1.00 96.81 92 PRO A CA 1
ATOM 747 C C . PRO A 1 92 ? -6.768 -6.514 4.040 1.00 96.81 92 PRO A C 1
ATOM 749 O O . PRO A 1 92 ? -7.808 -6.585 3.374 1.00 96.81 92 PRO A O 1
ATOM 752 N N . LEU A 1 93 ? -5.666 -5.901 3.602 1.00 95.75 93 LEU A N 1
ATOM 753 C CA . LEU A 1 93 ? -5.614 -5.128 2.362 1.00 95.75 93 LEU A CA 1
ATOM 754 C C . LEU A 1 93 ? -6.173 -5.876 1.138 1.00 95.75 93 LEU A C 1
ATOM 756 O O . LEU A 1 93 ? -7.002 -5.288 0.444 1.00 95.75 93 LEU A O 1
ATOM 760 N N . PRO A 1 94 ? -5.850 -7.163 0.887 1.00 95.88 94 PRO A N 1
ATOM 761 C CA . PRO A 1 94 ? -6.412 -7.879 -0.260 1.00 95.88 94 PRO A CA 1
ATOM 762 C C . PRO A 1 94 ? -7.944 -7.956 -0.232 1.00 95.88 94 PRO A C 1
ATOM 764 O O . PRO A 1 94 ? -8.597 -7.855 -1.271 1.00 95.88 94 PRO A O 1
ATOM 767 N N . LYS A 1 95 ? -8.537 -8.095 0.965 1.00 94.94 95 LYS A N 1
ATOM 768 C CA . LYS A 1 95 ? -9.997 -8.127 1.128 1.00 94.94 95 LYS A CA 1
ATOM 769 C C . L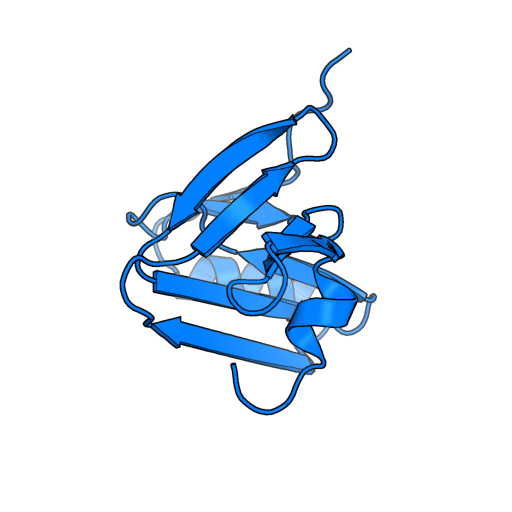YS A 1 95 ? -10.614 -6.765 0.850 1.00 94.94 95 LYS A C 1
ATOM 771 O O . LYS A 1 95 ? -11.631 -6.705 0.172 1.00 94.94 95 LYS A O 1
ATOM 776 N N . TRP A 1 96 ? -10.013 -5.689 1.353 1.00 93.38 96 TRP A N 1
ATOM 777 C CA . TRP A 1 96 ? -10.464 -4.327 1.061 1.00 93.38 96 TRP A CA 1
ATOM 778 C C . TRP A 1 96 ? -10.311 -3.979 -0.429 1.00 93.38 96 TRP A C 1
ATOM 780 O O . TRP A 1 96 ? -11.201 -3.374 -1.033 1.00 93.38 96 TRP A O 1
ATOM 790 N N . PHE A 1 97 ? -9.212 -4.405 -1.056 1.00 94.06 97 PHE A N 1
ATOM 791 C CA . PHE A 1 97 ? -8.935 -4.126 -2.462 1.00 94.06 97 PHE A CA 1
ATOM 792 C C . PHE A 1 97 ? -10.010 -4.741 -3.365 1.00 94.06 97 PHE A C 1
ATOM 794 O O . PHE A 1 97 ? -10.516 -4.060 -4.255 1.00 94.06 97 PHE A O 1
ATOM 801 N N . ALA A 1 98 ? -10.425 -5.976 -3.071 1.00 92.75 98 ALA A N 1
ATOM 802 C CA . ALA A 1 98 ? -11.442 -6.714 -3.819 1.00 92.75 98 ALA A CA 1
ATOM 803 C C . ALA A 1 98 ? -12.893 -6.222 -3.623 1.00 92.75 98 ALA A C 1
ATOM 805 O O . ALA A 1 98 ? -13.789 -6.735 -4.287 1.00 92.75 98 ALA A O 1
ATOM 806 N N . GLN A 1 99 ? -13.161 -5.275 -2.715 1.00 88.75 99 GLN A N 1
ATOM 807 C CA . GLN A 1 99 ? -14.511 -4.730 -2.531 1.00 88.75 99 GLN A CA 1
ATOM 808 C C . GLN A 1 99 ? -14.873 -3.742 -3.648 1.00 88.75 99 GLN A C 1
ATOM 810 O O . GLN A 1 99 ? -14.184 -2.733 -3.833 1.00 88.75 99 GLN A O 1
ATOM 815 N N . ASP A 1 100 ? -15.988 -3.999 -4.331 1.00 69.62 100 ASP A N 1
ATOM 816 C CA . ASP A 1 100 ? -16.622 -3.054 -5.250 1.00 69.62 100 ASP A CA 1
ATOM 817 C C . ASP A 1 100 ? -17.449 -2.029 -4.461 1.00 69.62 100 ASP A C 1
ATOM 819 O O . ASP A 1 100 ? -18.398 -2.392 -3.766 1.00 69.62 100 ASP A O 1
ATOM 823 N N . GLY A 1 101 ? -17.103 -0.744 -4.580 1.00 61.00 101 GLY A N 1
ATOM 824 C CA . GLY A 1 101 ? -17.793 0.349 -3.887 1.00 61.00 101 GLY A CA 1
ATOM 825 C C . GLY A 1 101 ? -17.436 0.440 -2.398 1.00 61.00 101 GLY A C 1
ATOM 826 O O . GLY A 1 101 ? -17.687 -0.468 -1.605 1.00 61.00 101 GLY A O 1
ATOM 827 N N . ILE A 1 102 ? -16.841 1.565 -2.013 1.00 58.06 102 ILE A N 1
ATOM 828 C CA . ILE A 1 102 ? -16.383 1.828 -0.641 1.00 58.06 102 ILE A CA 1
ATOM 829 C C . ILE A 1 102 ? -17.513 2.483 0.134 1.00 58.06 102 ILE A C 1
ATOM 831 O O . ILE A 1 102 ? -18.135 3.418 -0.409 1.00 58.06 102 ILE A O 1
#

Organism: NCBI:txid1162633

Secondary structure (DSSP, 8-state):
--PPPPEEE-SSHHHHHHHHHHHS-EEEEEEEEEEEEEEEE-TTS-EEEEEEEEEEEETTS-EEE-SSTT-SEEEE-TT-EEE-TTT--EEEHHHHHT-S--

Radius of gyration: 13.2 Å; chains: 1; bounding box: 32×25×30 Å

pLDDT: mean 89.53, std 10.0, range [40.28, 97.25]

Foldseek 3Di:
DPDDWDKDFDPDLVVVVVVVCVVFHWDDKDKDADVVAKWKADPVGDTAGGRIWIWIAGPVQWIWTDRDPPSRMITTCQQMWIQDPVPRDTHGPVVVVPDDDD

Sequence (102 aa):
MTKELEQISSDTFVDMINQLANVSPLVGEKTIHQDPGFAVREPNGKTYELPYWDVIRRADETYWSPLDGDRKTIYDVSHFEVQSKKTGDWLPLPKWFAQDGI